Protein AF-A0A918JRG0-F1 (afdb_monomer)

pLDDT: mean 85.56, std 11.25, range [39.03, 96.62]

Foldse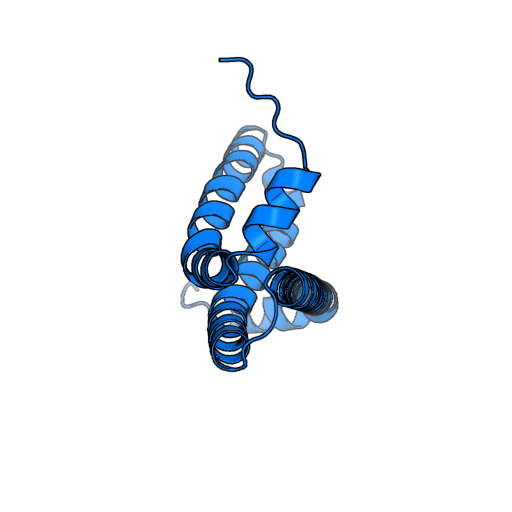ek 3Di:
DPPPDDPVVVLVVLQVDLVVQLVCLACVLVVVVVVVVVVCVVCVVVVNNVVCVLVVVLLNQLSVVLNVVLNVVSVVCVVVVHGRNVNVVVSVVSSVVSSVVCVVCVVVVVVVCVVPPPPD

Sequence (120 aa):
MELNFSFIDLLKIIDEEPVFMVMWAAFGVFFTIFLLMIPMYIFRKLGISTYFKTAFGILVGTILISWITGFISQIILLFSDVSGIRMLLIWIVMFVTYLAFCIFNKKAILKWVNEHSPVK

Solvent-accessible surface area (backbone atoms only — not comparable to full-atom values): 6594 Å² total; per-residue (Å²): 133,84,83,78,78,51,72,66,57,55,51,48,53,37,35,77,37,38,63,56,55,34,50,39,30,66,48,41,50,60,53,50,54,56,58,52,46,54,61,52,50,52,32,50,76,68,71,54,34,78,79,43,48,64,58,51,51,40,51,54,51,28,50,58,58,42,29,61,56,38,27,55,51,36,49,54,38,53,78,65,73,47,52,15,54,59,52,50,52,52,51,53,54,50,47,52,50,41,42,50,51,40,64,78,42,40,67,61,54,52,49,52,49,66,75,70,47,92,81,125

Organism: NCBI:txid279356

Radius of gyration: 17.41 Å; Cα contacts (8 Å, |Δi|>4): 71; chains: 1; bounding box: 37×31×55 Å

Secondary structure (DSSP, 8-state):
------HHHHHHHHHH-THHHHHIIIIIHHHHHHHHHHHHHHHHHTT-HHHHHHHHHHHHHHHHHHHHHHHHHHHHHHHTT--HHHHHHHHHHHHHHHHHHHHHTHHHHHHHHHHH-S--

Mean predicted aligned error: 6.76 Å

Structure (mmCIF, N/CA/C/O backbone):
data_AF-A0A918JRG0-F1
#
_entry.id   AF-A0A918JRG0-F1
#
loop_
_atom_site.group_PDB
_atom_site.id
_atom_site.type_symbol
_atom_site.label_atom_id
_atom_site.label_alt_id
_atom_site.label_comp_id
_atom_site.label_asym_id
_atom_site.label_entity_id
_atom_site.label_seq_id
_atom_site.pdbx_PDB_ins_code
_atom_site.Cartn_x
_atom_site.Cartn_y
_atom_site.Cartn_z
_atom_site.occupancy
_atom_site.B_iso_or_equiv
_atom_site.auth_seq_id
_atom_site.auth_comp_id
_atom_site.auth_asym_id
_atom_site.auth_atom_id
_atom_site.pdbx_PDB_model_num
ATOM 1 N N . MET A 1 1 ? -5.139 19.988 -24.384 1.00 39.03 1 MET A N 1
ATOM 2 C CA . MET A 1 1 ? -4.638 18.603 -24.280 1.00 39.03 1 MET A CA 1
ATOM 3 C C . MET A 1 1 ? -5.766 17.769 -23.714 1.00 39.03 1 MET A C 1
ATOM 5 O O . MET A 1 1 ? -6.116 17.959 -22.557 1.00 39.03 1 MET A O 1
ATOM 9 N N . GLU A 1 2 ? -6.392 16.940 -24.543 1.00 45.84 2 GLU A N 1
ATOM 10 C CA . GLU A 1 2 ? -7.363 15.955 -24.069 1.00 45.84 2 GLU A CA 1
ATOM 11 C C . GLU A 1 2 ? -6.575 14.825 -23.412 1.00 45.84 2 GLU A C 1
ATOM 13 O O . GLU A 1 2 ? -5.802 14.128 -24.066 1.00 45.84 2 GLU A O 1
ATOM 18 N N . LEU A 1 3 ? -6.693 14.705 -22.094 1.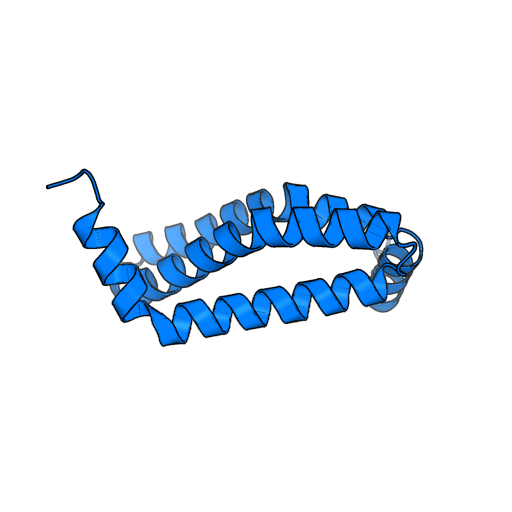00 49.91 3 LEU A N 1
ATOM 19 C CA . LEU A 1 3 ? -6.070 13.630 -21.335 1.00 49.91 3 LEU A CA 1
ATOM 20 C C . LEU A 1 3 ? -6.850 12.336 -21.601 1.00 49.91 3 LEU A C 1
ATOM 22 O O . LEU A 1 3 ? -7.722 11.955 -20.823 1.00 49.91 3 LEU A O 1
ATOM 26 N N . ASN A 1 4 ? -6.560 11.677 -22.724 1.00 63.34 4 ASN A N 1
ATOM 27 C CA . ASN A 1 4 ? -7.053 10.334 -23.015 1.00 63.34 4 ASN A CA 1
ATOM 28 C C . ASN A 1 4 ? -6.213 9.317 -22.221 1.00 63.34 4 ASN A C 1
ATOM 30 O O . ASN A 1 4 ? -5.323 8.663 -22.755 1.00 63.34 4 ASN A O 1
ATOM 34 N N . PHE A 1 5 ? -6.433 9.257 -20.905 1.00 62.97 5 PHE A N 1
ATOM 35 C CA . PHE A 1 5 ? -5.824 8.244 -20.046 1.00 62.97 5 PHE A CA 1
ATOM 36 C C . PHE A 1 5 ? -6.552 6.913 -20.238 1.00 62.97 5 PHE A C 1
ATOM 38 O O . PHE A 1 5 ? -7.547 6.633 -19.567 1.00 62.97 5 PHE A O 1
ATOM 45 N N . SER A 1 6 ? -6.045 6.071 -21.136 1.00 83.00 6 SER A N 1
ATOM 46 C CA . SER A 1 6 ? -6.459 4.673 -21.173 1.00 83.00 6 SER A CA 1
ATOM 47 C C . SER A 1 6 ? -5.791 3.921 -20.025 1.00 83.00 6 SER A C 1
ATOM 49 O O . SER A 1 6 ? -4.570 3.943 -19.875 1.00 83.00 6 SER A O 1
ATOM 51 N N . PHE A 1 7 ? -6.580 3.205 -19.221 1.00 80.12 7 PHE A N 1
ATOM 52 C CA . PHE A 1 7 ? -6.067 2.320 -18.166 1.00 80.12 7 PHE A CA 1
ATOM 53 C C . PHE A 1 7 ? -5.039 1.312 -18.709 1.00 80.12 7 PHE A C 1
ATOM 55 O O . PHE A 1 7 ? -4.086 0.952 -18.024 1.00 80.12 7 PHE A O 1
ATOM 62 N N . ILE A 1 8 ? -5.200 0.906 -19.970 1.00 85.06 8 ILE A N 1
ATOM 63 C CA . ILE A 1 8 ? -4.287 -0.002 -20.669 1.00 85.06 8 ILE A CA 1
ATOM 64 C C . ILE A 1 8 ? -2.907 0.636 -20.860 1.00 85.06 8 ILE A C 1
ATOM 66 O O . ILE A 1 8 ? -1.902 -0.053 -20.716 1.00 85.06 8 ILE A O 1
ATOM 70 N N . ASP A 1 9 ? -2.841 1.934 -21.148 1.00 87.62 9 ASP A N 1
ATOM 71 C CA . ASP A 1 9 ? -1.563 2.619 -21.355 1.00 87.62 9 ASP A CA 1
ATOM 72 C C . ASP A 1 9 ? -0.813 2.791 -20.031 1.00 87.62 9 ASP A C 1
ATOM 74 O O . ASP A 1 9 ? 0.401 2.618 -19.985 1.00 87.62 9 ASP A O 1
ATOM 78 N N . LEU A 1 10 ? -1.533 3.002 -18.924 1.00 85.12 10 LEU A N 1
ATOM 79 C CA . LEU A 1 10 ? -0.940 2.988 -17.585 1.00 85.12 10 LEU A CA 1
ATOM 80 C C . LEU A 1 10 ? -0.357 1.612 -17.232 1.00 85.12 10 LEU A C 1
ATOM 82 O O . LEU A 1 10 ? 0.741 1.531 -16.688 1.00 85.12 10 LEU A O 1
ATOM 86 N N . LEU A 1 11 ? -1.067 0.529 -17.560 1.00 86.56 11 LEU A N 1
ATOM 87 C CA . LEU A 1 11 ? -0.560 -0.826 -17.337 1.00 86.56 11 LEU A CA 1
ATOM 88 C C . LEU A 1 11 ? 0.690 -1.127 -18.173 1.00 86.56 11 LEU A C 1
ATOM 90 O O . LEU A 1 11 ? 1.599 -1.774 -17.663 1.00 86.56 11 LEU A O 1
ATOM 94 N N . LYS A 1 12 ? 0.755 -0.640 -19.418 1.00 88.69 12 LYS A N 1
ATOM 95 C CA . LYS A 1 12 ? 1.952 -0.775 -20.262 1.00 88.69 12 LYS A CA 1
ATOM 96 C C . LYS A 1 12 ? 3.151 -0.047 -19.668 1.00 88.69 12 LYS A C 1
ATOM 98 O O . LYS A 1 12 ? 4.206 -0.651 -19.561 1.00 88.69 12 LYS A O 1
ATOM 103 N N . ILE A 1 13 ? 2.967 1.192 -19.207 1.00 88.75 13 ILE A N 1
ATOM 104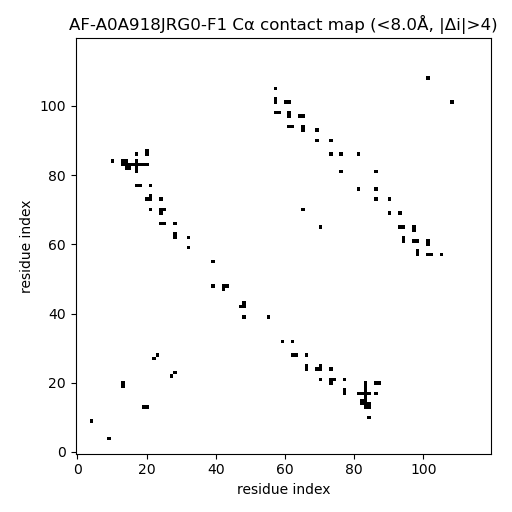 C CA . ILE A 1 13 ? 4.037 1.968 -18.558 1.00 88.75 13 ILE A CA 1
ATOM 105 C C . ILE A 1 13 ? 4.588 1.220 -17.338 1.00 88.75 13 ILE A C 1
ATOM 107 O O . ILE A 1 13 ? 5.798 1.149 -17.146 1.00 88.75 13 ILE A O 1
ATOM 111 N N . ILE A 1 14 ? 3.708 0.634 -16.520 1.00 88.50 14 ILE A N 1
ATOM 112 C CA . ILE A 1 14 ? 4.132 -0.152 -15.355 1.00 88.50 14 ILE A CA 1
ATOM 113 C C . ILE A 1 14 ? 4.917 -1.395 -15.780 1.00 88.50 14 ILE A C 1
ATOM 115 O O . ILE A 1 14 ? 5.872 -1.760 -15.101 1.00 88.50 14 ILE A O 1
ATOM 119 N N . ASP A 1 15 ? 4.515 -2.059 -16.863 1.00 91.88 15 ASP A N 1
ATOM 120 C CA . ASP A 1 15 ? 5.198 -3.260 -17.343 1.00 91.88 15 ASP A CA 1
ATOM 121 C C . ASP A 1 15 ? 6.572 -2.953 -17.956 1.00 91.88 15 ASP A C 1
ATOM 123 O O . ASP A 1 15 ? 7.533 -3.678 -17.695 1.00 91.88 15 ASP A O 1
ATOM 127 N N . GLU A 1 16 ? 6.663 -1.853 -18.707 1.00 91.94 16 GLU A N 1
ATOM 128 C CA . GLU A 1 16 ? 7.889 -1.357 -19.342 1.00 91.94 16 GLU A CA 1
ATOM 129 C C . GLU A 1 16 ? 8.911 -0.846 -18.318 1.00 91.94 16 GLU A C 1
ATOM 131 O O . GLU A 1 16 ? 10.114 -1.031 -18.505 1.00 91.94 16 GLU A O 1
ATOM 136 N N . GLU A 1 17 ? 8.452 -0.257 -17.210 1.00 93.31 17 GLU A N 1
ATOM 137 C CA . GLU A 1 17 ? 9.317 0.286 -16.162 1.00 93.31 17 GLU A CA 1
ATOM 138 C C . GLU A 1 17 ? 8.986 -0.301 -14.772 1.00 93.31 17 GLU A C 1
ATOM 140 O O . GLU A 1 17 ? 8.301 0.325 -13.952 1.00 93.31 17 GLU A O 1
ATOM 145 N N . PRO A 1 18 ? 9.556 -1.476 -14.424 1.00 92.75 18 PRO A N 1
ATOM 146 C CA . PRO A 1 18 ? 9.344 -2.124 -13.124 1.00 92.75 18 PRO A CA 1
ATOM 147 C C . PRO A 1 18 ? 9.786 -1.268 -11.923 1.00 92.75 18 PRO A C 1
ATOM 149 O O . PRO A 1 18 ? 9.331 -1.465 -10.793 1.00 92.75 18 PRO A O 1
ATOM 152 N N . VAL A 1 19 ? 10.648 -0.273 -12.154 1.00 93.75 19 VAL A N 1
ATOM 153 C CA . VAL A 1 19 ? 11.096 0.697 -11.144 1.00 93.75 19 VAL A CA 1
ATOM 154 C C . VAL A 1 19 ? 9.919 1.463 -10.531 1.00 93.75 19 VAL A C 1
ATOM 156 O O . VAL A 1 19 ? 9.941 1.738 -9.325 1.00 93.75 19 VAL A O 1
ATOM 159 N N . PHE A 1 20 ? 8.851 1.732 -11.292 1.00 92.81 20 PHE A N 1
ATOM 160 C CA . PHE A 1 20 ? 7.651 2.377 -10.751 1.00 92.81 20 PHE A CA 1
ATOM 161 C C . PHE A 1 20 ? 7.020 1.576 -9.610 1.00 92.81 20 PHE A C 1
ATOM 163 O O . PHE A 1 20 ? 6.523 2.170 -8.652 1.00 92.81 20 PHE A O 1
ATOM 170 N N . MET A 1 21 ? 7.094 0.243 -9.650 1.00 94.38 21 MET A N 1
ATOM 171 C CA . MET A 1 21 ? 6.573 -0.604 -8.576 1.00 94.38 21 MET A CA 1
ATOM 172 C C . MET A 1 21 ? 7.397 -0.493 -7.294 1.00 94.38 21 MET A C 1
ATOM 174 O O . MET A 1 21 ? 6.833 -0.461 -6.198 1.00 94.38 21 MET A O 1
ATOM 178 N N . VAL A 1 22 ? 8.721 -0.369 -7.410 1.00 94.00 22 VAL A N 1
ATOM 179 C CA . VAL A 1 22 ? 9.594 -0.128 -6.252 1.00 94.00 22 VAL A CA 1
ATOM 180 C C . VAL A 1 22 ? 9.331 1.255 -5.662 1.00 94.00 22 VAL A C 1
ATOM 182 O O . VAL A 1 22 ? 9.192 1.384 -4.445 1.00 94.00 22 VAL A O 1
ATOM 185 N N . MET A 1 23 ? 9.186 2.280 -6.508 1.00 93.62 23 MET A N 1
ATOM 186 C CA . MET A 1 23 ? 8.824 3.629 -6.063 1.00 93.62 23 MET A CA 1
ATOM 187 C C . MET A 1 23 ? 7.460 3.652 -5.366 1.00 93.62 23 MET A C 1
ATOM 189 O O . MET A 1 23 ? 7.319 4.266 -4.306 1.00 93.62 23 MET A O 1
ATOM 193 N N . TRP A 1 24 ? 6.471 2.946 -5.918 1.00 92.12 24 TRP A N 1
ATOM 194 C CA . TRP A 1 24 ? 5.157 2.789 -5.304 1.00 92.12 24 TRP A CA 1
ATOM 195 C C . TRP A 1 24 ? 5.249 2.101 -3.939 1.00 92.12 24 TRP A C 1
ATOM 197 O O . TRP A 1 24 ? 4.684 2.591 -2.963 1.00 92.12 24 TRP A O 1
ATOM 207 N N . ALA A 1 25 ? 6.010 1.013 -3.830 1.00 91.94 25 ALA A N 1
ATOM 208 C CA . ALA A 1 25 ? 6.187 0.318 -2.562 1.00 91.94 25 ALA A CA 1
ATOM 209 C C . ALA A 1 25 ? 6.958 1.154 -1.523 1.00 91.94 25 ALA A C 1
ATOM 211 O O . ALA A 1 25 ? 6.665 1.052 -0.335 1.00 91.94 25 ALA A O 1
ATOM 212 N N . ALA A 1 26 ? 7.894 2.006 -1.951 1.00 91.50 26 ALA A N 1
ATOM 213 C CA . ALA A 1 26 ? 8.666 2.880 -1.068 1.00 91.50 26 ALA A CA 1
ATOM 214 C C . ALA A 1 26 ? 7.859 4.089 -0.568 1.00 91.50 26 ALA A C 1
ATOM 216 O O . ALA A 1 26 ? 7.857 4.380 0.630 1.00 91.50 26 ALA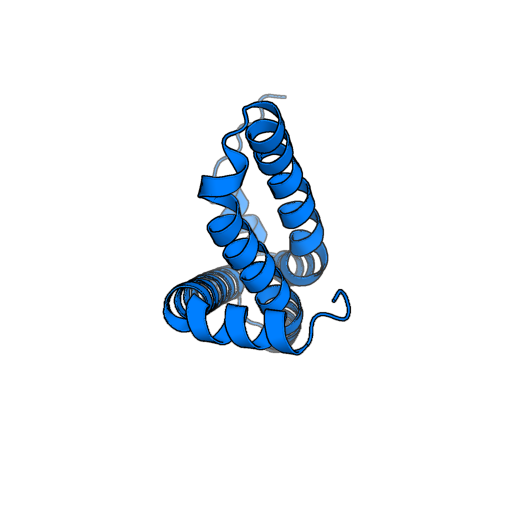 A O 1
ATOM 217 N N . PHE A 1 27 ? 7.182 4.792 -1.485 1.00 90.25 27 PHE A N 1
ATOM 218 C CA . PHE A 1 27 ? 6.587 6.109 -1.231 1.00 90.25 27 PHE A CA 1
ATOM 219 C C . PHE A 1 27 ? 5.058 6.138 -1.313 1.00 90.25 27 PHE A C 1
ATOM 221 O O . PHE A 1 27 ? 4.426 6.980 -0.670 1.00 90.25 27 PHE A O 1
ATOM 228 N N . GLY A 1 28 ? 4.443 5.211 -2.050 1.00 87.38 28 GLY A N 1
ATOM 229 C CA . GLY A 1 28 ? 2.986 5.116 -2.192 1.00 87.38 28 GLY A CA 1
ATOM 230 C C . GLY A 1 28 ? 2.278 4.914 -0.851 1.00 87.38 28 GLY A C 1
ATOM 231 O O . GLY A 1 28 ? 1.162 5.386 -0.651 1.00 87.38 28 GLY A O 1
ATOM 232 N N . VAL A 1 29 ? 2.959 4.325 0.132 1.00 84.94 29 VAL A N 1
ATOM 233 C CA . VAL A 1 29 ? 2.468 4.201 1.511 1.00 84.94 29 VAL A CA 1
ATOM 234 C C . VAL A 1 29 ? 2.191 5.563 2.155 1.00 84.94 29 VAL A C 1
ATOM 236 O O . VAL A 1 29 ? 1.117 5.764 2.719 1.00 84.94 29 VAL A O 1
ATOM 239 N N . PHE A 1 30 ? 3.089 6.539 2.023 1.00 87.75 30 PHE A N 1
ATOM 240 C CA . PHE A 1 30 ? 2.849 7.880 2.571 1.00 87.75 30 PHE A CA 1
ATOM 241 C C . PHE A 1 30 ? 1.680 8.570 1.870 1.00 87.75 30 PHE A C 1
ATOM 243 O O . PHE A 1 30 ? 0.848 9.201 2.524 1.00 87.75 30 PHE A O 1
ATOM 250 N N . PHE A 1 31 ? 1.577 8.388 0.551 1.00 88.56 31 PHE A N 1
ATOM 251 C CA . PHE A 1 31 ? 0.465 8.912 -0.232 1.00 88.56 31 PHE A CA 1
ATOM 252 C C . PHE A 1 31 ? -0.876 8.289 0.186 1.00 88.56 31 PHE A C 1
ATOM 254 O O . PHE A 1 31 ? -1.851 9.006 0.395 1.00 88.56 31 PHE A O 1
ATOM 261 N N . THR A 1 32 ? -0.929 6.970 0.382 1.00 87.56 32 THR A N 1
ATOM 262 C CA . THR A 1 32 ? -2.152 6.272 0.813 1.00 87.56 32 THR A CA 1
ATOM 263 C C . THR A 1 32 ? -2.572 6.651 2.232 1.00 87.56 32 THR A C 1
ATOM 265 O O . THR A 1 32 ? -3.760 6.870 2.466 1.00 87.56 32 THR A O 1
ATOM 268 N N . ILE A 1 33 ? -1.630 6.811 3.168 1.00 87.31 33 ILE A N 1
ATOM 269 C CA . ILE A 1 33 ? -1.932 7.311 4.519 1.00 87.31 33 ILE A CA 1
ATOM 270 C C . ILE A 1 33 ? -2.490 8.735 4.434 1.00 87.31 33 ILE A C 1
ATOM 272 O O . ILE A 1 33 ? -3.528 9.015 5.038 1.00 87.31 33 ILE A O 1
ATOM 276 N N . PHE A 1 34 ? -1.861 9.612 3.648 1.00 88.44 34 PHE A N 1
ATOM 277 C CA . PHE A 1 34 ? -2.355 10.970 3.430 1.00 88.44 34 PHE A CA 1
ATOM 278 C C . PHE A 1 34 ? -3.778 10.977 2.857 1.00 88.44 34 PHE A C 1
ATOM 280 O O . PHE A 1 34 ? -4.653 11.665 3.386 1.00 88.44 34 PHE A O 1
ATOM 287 N N . LEU A 1 35 ? -4.040 10.147 1.846 1.00 89.75 35 LEU A N 1
ATOM 288 C CA . LEU A 1 35 ? -5.364 10.000 1.248 1.00 89.75 35 LEU A CA 1
ATOM 289 C C . LEU A 1 35 ? -6.399 9.502 2.270 1.00 89.75 35 LEU A C 1
ATOM 291 O O . LEU A 1 35 ? -7.515 10.014 2.302 1.00 89.75 35 LEU A O 1
ATOM 295 N N . LEU A 1 36 ? -6.030 8.553 3.139 1.00 88.12 36 LEU A N 1
ATOM 296 C CA . LEU A 1 36 ? -6.899 8.024 4.197 1.00 88.12 36 LEU A CA 1
ATOM 297 C C . LEU A 1 36 ? -7.207 9.045 5.301 1.00 88.12 36 LEU A C 1
ATOM 299 O O . LEU A 1 36 ? -8.244 8.925 5.960 1.00 88.12 36 LEU A O 1
ATOM 303 N N . MET A 1 37 ? -6.372 10.070 5.498 1.00 86.31 37 MET A N 1
ATOM 304 C CA . MET A 1 37 ? -6.670 11.135 6.463 1.00 86.31 37 MET A CA 1
ATOM 305 C C . MET A 1 37 ? -7.913 11.944 6.081 1.00 86.31 37 MET A C 1
ATOM 307 O O . MET A 1 37 ? -8.651 12.368 6.971 1.00 86.31 37 MET A O 1
ATOM 311 N N . ILE A 1 38 ? -8.188 12.113 4.785 1.00 89.88 38 ILE A N 1
ATOM 312 C CA . ILE A 1 38 ? -9.339 12.876 4.286 1.00 89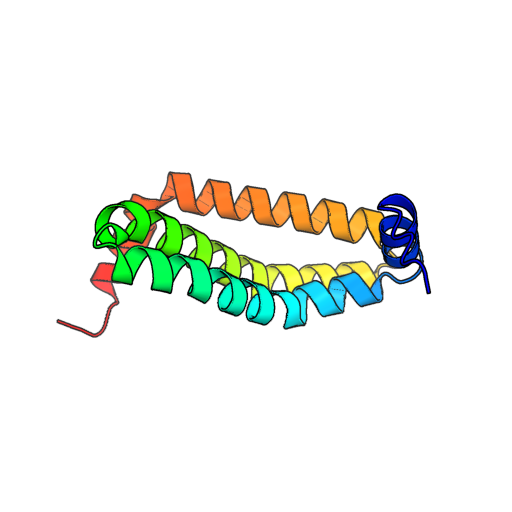.88 38 ILE A CA 1
ATOM 313 C C . ILE A 1 38 ? -10.676 12.258 4.749 1.00 89.88 38 ILE A C 1
ATOM 315 O O . ILE A 1 38 ? -11.425 12.941 5.456 1.00 89.88 38 ILE A O 1
ATOM 319 N N . PRO A 1 39 ? -11.002 10.983 4.443 1.00 87.81 39 PRO A N 1
ATOM 320 C CA . PRO A 1 39 ? -12.239 10.368 4.914 1.00 87.81 39 PRO A CA 1
ATOM 321 C C . PRO A 1 39 ? -12.269 10.230 6.440 1.00 87.81 39 PRO A C 1
ATOM 323 O O . PRO A 1 39 ? -13.328 10.417 7.036 1.00 87.81 39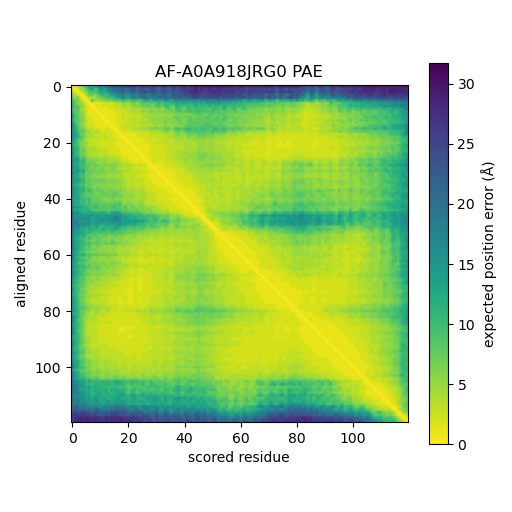 PRO A O 1
ATOM 326 N N . MET A 1 40 ? -11.127 9.990 7.102 1.00 85.75 40 MET A N 1
ATOM 327 C CA . MET A 1 40 ? -11.071 9.986 8.570 1.00 85.75 40 MET A CA 1
ATOM 328 C C . MET A 1 40 ? -11.489 11.336 9.166 1.00 85.75 40 MET A C 1
ATOM 330 O O . MET A 1 40 ? -12.264 11.374 10.126 1.00 85.75 40 MET A O 1
ATOM 334 N N . TYR A 1 41 ? -11.016 12.444 8.592 1.00 87.31 41 TYR A N 1
ATOM 335 C CA . TYR A 1 41 ? -11.389 13.790 9.020 1.00 87.31 41 TYR A CA 1
ATOM 336 C C . TYR A 1 41 ? -12.883 14.060 8.802 1.00 87.31 41 TYR A C 1
ATOM 338 O O . TYR A 1 41 ? -13.563 14.539 9.714 1.00 87.31 41 TYR A O 1
ATOM 346 N N . ILE A 1 42 ? -13.418 13.680 7.637 1.00 89.19 42 ILE A N 1
ATOM 347 C CA . ILE A 1 42 ? -14.846 13.816 7.317 1.00 89.19 42 ILE A CA 1
ATOM 348 C C . ILE A 1 42 ? -15.700 13.026 8.319 1.00 89.19 42 ILE A C 1
ATOM 350 O O . ILE A 1 42 ? -16.617 13.583 8.924 1.00 89.19 42 ILE A O 1
ATOM 354 N N . PHE A 1 43 ? -15.373 11.759 8.576 1.00 88.50 43 PHE A N 1
ATOM 355 C CA . PHE A 1 43 ? -16.126 10.922 9.515 1.00 88.50 43 PHE A CA 1
ATOM 356 C C . PHE A 1 43 ? -16.018 11.391 10.965 1.00 88.50 43 PHE A C 1
ATOM 358 O O . PHE A 1 43 ? -16.973 11.244 11.730 1.00 88.50 43 PHE A O 1
ATOM 365 N N . ARG A 1 44 ? -14.889 12.001 11.347 1.00 85.00 44 ARG A N 1
ATOM 366 C CA . ARG A 1 44 ? -14.747 12.661 12.648 1.00 85.00 44 ARG A CA 1
ATOM 367 C C . ARG A 1 44 ? -15.669 13.872 12.763 1.00 85.00 44 ARG A C 1
ATOM 369 O O . ARG A 1 44 ? -16.308 14.024 13.800 1.00 85.00 44 ARG A O 1
ATOM 376 N N . LYS A 1 45 ? -15.781 14.690 11.712 1.00 88.31 45 LYS A N 1
ATOM 377 C CA . LYS A 1 45 ? -16.680 15.856 11.686 1.00 88.31 45 LYS A CA 1
ATOM 378 C C . LYS A 1 45 ? -18.160 15.456 11.736 1.00 88.31 45 LYS A C 1
ATOM 380 O O . LYS A 1 45 ? -18.957 16.164 12.336 1.00 88.31 45 LYS A O 1
ATOM 385 N N . LEU A 1 46 ? -18.508 14.311 11.149 1.00 88.50 46 LEU A N 1
ATOM 386 C CA . LEU A 1 46 ? -19.867 13.758 11.135 1.00 88.50 46 LEU A CA 1
ATOM 387 C C . LEU A 1 46 ? -20.249 12.982 12.412 1.00 88.50 46 LEU A C 1
ATOM 389 O O . LEU A 1 46 ? -21.369 12.494 12.508 1.00 88.50 46 LEU A O 1
ATOM 393 N N . GLY A 1 47 ? -19.338 12.815 13.379 1.00 85.56 47 GLY A N 1
ATOM 394 C CA . GLY A 1 47 ? -19.615 12.095 14.633 1.00 85.56 47 GLY A CA 1
ATOM 395 C C . GLY A 1 47 ? -19.741 10.568 14.505 1.00 85.56 47 GLY A C 1
ATOM 396 O O . GLY A 1 47 ? -20.017 9.892 15.491 1.00 85.56 47 GLY A O 1
ATOM 397 N N . ILE A 1 48 ? -19.497 10.000 13.320 1.00 88.19 48 ILE A N 1
ATOM 398 C CA . ILE A 1 48 ? -19.591 8.552 13.038 1.00 88.19 48 ILE A CA 1
ATOM 399 C C . ILE A 1 48 ? -18.239 7.826 13.110 1.00 88.19 48 ILE A C 1
ATOM 401 O O . ILE A 1 48 ? -18.148 6.633 12.821 1.00 88.19 48 ILE A O 1
ATOM 405 N N . SER A 1 49 ? -17.173 8.524 13.507 1.00 75.69 49 S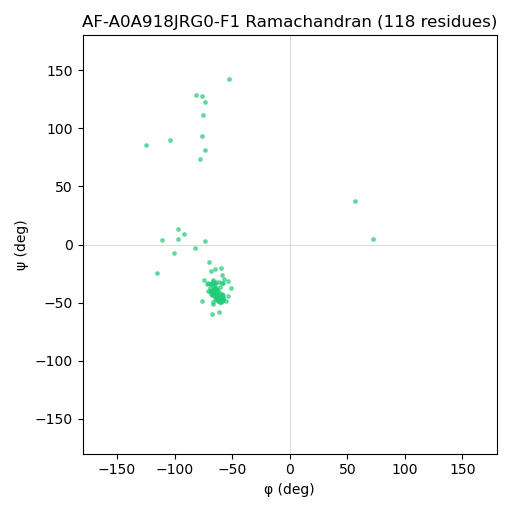ER A N 1
ATOM 406 C CA . SER A 1 49 ? -15.809 7.979 13.557 1.00 75.69 49 SER A CA 1
ATOM 407 C C . SER A 1 49 ? -15.679 6.724 14.424 1.00 75.69 49 SER A C 1
ATOM 409 O O . SER A 1 49 ? -14.862 5.857 14.115 1.00 75.69 49 SER A O 1
ATOM 411 N N . THR A 1 50 ? -16.504 6.577 15.463 1.00 74.88 50 THR A N 1
ATOM 412 C CA . THR A 1 50 ? -16.500 5.414 16.363 1.00 74.88 50 THR A CA 1
ATOM 413 C C . THR A 1 50 ? -16.794 4.104 15.629 1.00 74.88 50 THR A C 1
ATOM 415 O O . THR A 1 50 ? -16.159 3.095 15.927 1.00 74.88 50 THR A O 1
ATOM 418 N N . TYR A 1 51 ? -17.678 4.121 14.624 1.00 79.00 51 TYR A N 1
ATOM 419 C CA . TYR A 1 51 ? -18.030 2.930 13.838 1.00 79.00 51 TYR A CA 1
ATOM 420 C C . TYR A 1 51 ? -16.879 2.457 12.945 1.00 79.00 51 TYR A C 1
ATOM 422 O O . TYR A 1 51 ? -16.687 1.259 12.748 1.00 79.00 51 TYR A O 1
ATOM 430 N N . PHE A 1 52 ? -16.078 3.396 12.439 1.00 80.94 52 PHE A N 1
ATOM 431 C CA . PHE A 1 52 ? -15.001 3.102 11.495 1.00 80.94 52 PHE A CA 1
ATOM 432 C C . PHE A 1 52 ? -13.615 3.046 12.141 1.00 80.94 52 PHE A C 1
ATOM 434 O O . PHE A 1 52 ? -12.662 2.636 11.483 1.00 80.94 52 PHE A O 1
ATOM 441 N N . LYS A 1 53 ? -13.477 3.396 13.426 1.00 79.25 53 LYS A N 1
ATOM 442 C CA . LYS A 1 53 ? -12.185 3.440 14.131 1.00 79.25 53 LYS A CA 1
ATOM 443 C C . LYS A 1 53 ? -11.414 2.123 14.014 1.00 79.25 53 LYS A C 1
ATOM 445 O O . LYS A 1 53 ? -10.220 2.131 13.727 1.00 79.25 53 LYS A O 1
ATOM 450 N N . THR A 1 54 ? -12.098 0.991 14.181 1.00 79.44 54 THR A N 1
ATOM 451 C CA . THR A 1 54 ? -11.486 -0.338 14.036 1.00 79.44 54 THR A CA 1
ATOM 452 C C . THR A 1 54 ? -11.094 -0.634 12.589 1.00 79.44 54 THR A C 1
ATOM 454 O O . THR A 1 54 ? -10.011 -1.163 12.361 1.00 79.44 54 THR A O 1
ATOM 457 N N . ALA A 1 55 ? -11.932 -0.273 11.613 1.00 82.44 55 ALA A N 1
ATOM 458 C CA . ALA A 1 55 ? -11.642 -0.486 10.195 1.00 82.44 55 ALA A CA 1
ATOM 459 C C . ALA A 1 55 ? -10.427 0.336 9.735 1.00 82.44 55 ALA A C 1
ATOM 461 O O . ALA A 1 55 ? -9.528 -0.208 9.099 1.00 82.44 55 ALA A O 1
ATOM 462 N N . PHE A 1 56 ? -10.341 1.610 10.132 1.00 83.88 56 PHE A N 1
ATOM 463 C CA . PHE A 1 56 ? -9.164 2.438 9.865 1.00 83.88 56 PHE A CA 1
ATOM 464 C C . PHE A 1 56 ? -7.918 1.922 10.568 1.00 83.88 56 PHE A C 1
ATOM 466 O O . PHE A 1 56 ? -6.860 1.892 9.952 1.00 83.88 56 PHE A O 1
ATOM 473 N N . GLY A 1 57 ? -8.031 1.471 11.821 1.00 81.94 57 GLY A N 1
ATOM 474 C CA . GLY A 1 57 ? -6.903 0.864 12.528 1.00 81.94 57 GLY A CA 1
ATOM 475 C C . GLY A 1 57 ? -6.357 -0.367 11.798 1.00 81.94 57 GLY A C 1
ATOM 476 O O . GLY A 1 57 ? -5.146 -0.495 11.634 1.00 81.94 57 GLY A O 1
ATOM 477 N N . ILE A 1 58 ? -7.245 -1.230 11.293 1.00 84.44 58 ILE A N 1
ATOM 478 C CA . ILE A 1 58 ? -6.875 -2.395 10.477 1.00 84.44 58 ILE A CA 1
ATOM 479 C C . ILE A 1 58 ? -6.211 -1.959 9.166 1.00 84.44 58 ILE A C 1
ATOM 481 O O . ILE A 1 58 ? -5.168 -2.506 8.815 1.00 84.44 58 ILE A O 1
ATOM 485 N N . LEU A 1 59 ? -6.774 -0.975 8.458 1.00 86.62 59 LEU A N 1
ATOM 486 C CA . LEU A 1 59 ? -6.215 -0.475 7.197 1.00 86.62 59 LEU A CA 1
ATOM 487 C C . LEU A 1 59 ? -4.829 0.143 7.391 1.00 86.62 59 LEU A C 1
ATOM 489 O O . LEU A 1 59 ? -3.902 -0.213 6.673 1.00 86.62 59 LEU A O 1
ATOM 493 N N . VAL A 1 60 ? -4.668 1.013 8.388 1.00 85.44 60 VAL A N 1
ATOM 494 C CA . VAL A 1 60 ? -3.376 1.629 8.718 1.00 85.44 60 VAL A CA 1
ATOM 495 C C . VAL A 1 60 ? -2.361 0.558 9.112 1.00 85.44 60 VAL A C 1
ATOM 497 O O . VAL A 1 60 ? -1.247 0.563 8.597 1.00 85.44 60 VAL A O 1
ATOM 500 N N . GLY A 1 61 ? -2.746 -0.404 9.958 1.00 82.88 61 GLY A N 1
ATOM 501 C CA . GLY A 1 61 ? -1.873 -1.519 10.332 1.00 82.88 61 GLY A CA 1
ATOM 502 C C . GLY A 1 61 ? -1.448 -2.365 9.128 1.00 82.88 61 GLY A C 1
ATOM 503 O O . GLY A 1 61 ? -0.268 -2.671 8.979 1.00 82.88 61 GLY A O 1
ATOM 504 N N . THR A 1 62 ? -2.388 -2.671 8.231 1.00 87.19 62 THR A N 1
ATOM 505 C CA . THR A 1 62 ? -2.120 -3.406 6.984 1.00 87.19 62 THR A CA 1
ATOM 506 C C . THR A 1 62 ? -1.133 -2.642 6.108 1.00 87.19 62 THR A C 1
ATOM 508 O O . THR A 1 62 ? -0.155 -3.219 5.641 1.00 87.19 62 THR A O 1
ATOM 511 N N . ILE A 1 63 ? -1.351 -1.336 5.930 1.00 89.12 63 ILE A N 1
ATOM 512 C CA . ILE A 1 63 ? -0.489 -0.464 5.129 1.00 89.12 63 ILE A CA 1
ATOM 513 C C . ILE A 1 63 ? 0.933 -0.435 5.699 1.00 89.12 63 ILE A C 1
ATOM 515 O O . ILE A 1 63 ? 1.886 -0.630 4.949 1.00 89.12 63 ILE A O 1
ATOM 519 N N . LEU A 1 64 ? 1.087 -0.281 7.016 1.00 86.88 64 LEU A N 1
ATOM 520 C CA . LEU A 1 64 ? 2.401 -0.256 7.666 1.00 86.88 64 LEU A CA 1
ATOM 521 C C . LEU A 1 64 ? 3.154 -1.586 7.529 1.00 86.88 64 LEU A C 1
ATOM 523 O O . LEU A 1 64 ? 4.343 -1.581 7.216 1.00 86.88 64 LEU A O 1
ATOM 527 N N . ILE A 1 65 ? 2.473 -2.722 7.711 1.00 86.88 65 ILE A N 1
ATOM 528 C CA . ILE A 1 65 ? 3.082 -4.047 7.507 1.00 86.88 65 ILE A CA 1
ATOM 529 C C . ILE A 1 65 ? 3.478 -4.220 6.038 1.00 86.88 65 ILE A C 1
ATOM 531 O O . ILE A 1 65 ? 4.599 -4.644 5.741 1.00 86.88 65 ILE A O 1
ATOM 535 N N . SER A 1 66 ? 2.578 -3.848 5.122 1.00 88.00 66 SER A N 1
ATOM 536 C CA . SER A 1 66 ? 2.804 -3.929 3.679 1.00 88.00 66 SER A CA 1
ATOM 537 C C . SER A 1 66 ? 3.916 -3.006 3.194 1.00 88.00 66 SER A C 1
ATOM 539 O O . SER A 1 66 ? 4.482 -3.258 2.140 1.00 88.00 66 SER A O 1
ATOM 541 N N . TRP A 1 67 ? 4.258 -1.961 3.950 1.00 90.19 67 TRP A N 1
ATOM 542 C CA . TRP A 1 67 ? 5.286 -1.011 3.554 1.00 90.19 67 TRP A CA 1
ATOM 543 C C . TRP A 1 67 ? 6.667 -1.647 3.544 1.00 90.19 67 TRP A C 1
ATOM 545 O O . TRP A 1 67 ? 7.302 -1.725 2.498 1.00 90.19 67 TRP A O 1
ATOM 555 N N . ILE A 1 68 ? 7.117 -2.147 4.695 1.00 89.19 68 ILE A N 1
ATOM 556 C CA . ILE A 1 68 ? 8.469 -2.700 4.834 1.00 89.19 68 ILE A CA 1
ATOM 557 C C . ILE A 1 68 ? 8.591 -3.974 3.997 1.00 89.19 68 ILE A C 1
ATOM 559 O O . ILE A 1 68 ? 9.512 -4.123 3.198 1.00 89.19 68 ILE A O 1
ATOM 563 N N . THR A 1 69 ? 7.627 -4.883 4.148 1.00 92.25 69 THR A N 1
ATOM 564 C CA . THR A 1 69 ? 7.624 -6.168 3.434 1.00 92.25 69 THR A CA 1
ATOM 565 C C . THR A 1 69 ? 7.414 -5.990 1.930 1.00 92.25 69 THR A C 1
ATOM 567 O O . THR A 1 69 ? 8.081 -6.644 1.126 1.00 92.25 69 THR A O 1
ATOM 570 N N . GLY A 1 70 ? 6.544 -5.060 1.533 1.00 92.44 70 GLY A N 1
ATOM 571 C CA . GLY A 1 70 ? 6.311 -4.695 0.142 1.00 92.44 70 GLY A CA 1
ATOM 572 C C . GLY A 1 70 ? 7.537 -4.063 -0.489 1.00 92.44 70 GLY A C 1
ATOM 573 O O .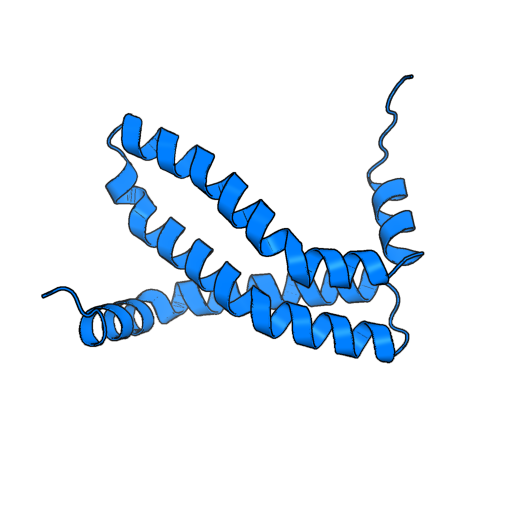 GLY A 1 70 ? 7.955 -4.497 -1.552 1.00 92.44 70 GLY A O 1
ATOM 574 N N . PHE A 1 71 ? 8.177 -3.106 0.174 1.00 94.06 71 PHE A N 1
ATOM 575 C CA . PHE A 1 71 ? 9.382 -2.475 -0.353 1.00 94.06 71 PHE A CA 1
ATOM 576 C C . PHE A 1 71 ? 10.523 -3.480 -0.559 1.00 94.06 71 PHE A C 1
ATOM 578 O O . PHE A 1 71 ? 11.087 -3.548 -1.650 1.00 94.06 71 PHE A O 1
ATOM 585 N N . ILE A 1 72 ? 10.809 -4.313 0.449 1.00 95.44 72 ILE A N 1
ATOM 586 C CA . ILE A 1 72 ? 11.865 -5.333 0.360 1.00 95.44 72 ILE A CA 1
ATOM 587 C C . ILE A 1 72 ? 11.573 -6.319 -0.777 1.00 95.44 72 ILE A C 1
ATOM 589 O O . ILE A 1 72 ? 12.447 -6.587 -1.601 1.00 95.44 72 ILE A O 1
ATOM 593 N N . SER A 1 73 ? 10.346 -6.838 -0.857 1.00 95.06 73 SER A N 1
ATOM 594 C CA . SER A 1 73 ? 9.973 -7.783 -1.916 1.00 95.06 73 SER A CA 1
ATOM 595 C C . SER A 1 73 ? 10.032 -7.155 -3.309 1.00 95.06 73 SER A C 1
ATOM 597 O O . SER A 1 73 ? 10.557 -7.789 -4.220 1.00 95.06 73 SER A O 1
ATOM 599 N N . GLN A 1 74 ? 9.574 -5.910 -3.487 1.00 95.69 74 GLN A N 1
ATOM 600 C CA . GLN A 1 74 ? 9.653 -5.233 -4.785 1.00 95.69 74 GLN A CA 1
ATOM 601 C C . GLN A 1 74 ? 11.104 -4.973 -5.210 1.00 95.69 74 GLN A C 1
ATOM 603 O O . GLN A 1 74 ? 11.420 -5.145 -6.383 1.00 95.69 74 GLN A O 1
ATOM 608 N N . ILE A 1 75 ? 12.006 -4.636 -4.282 1.00 96.19 75 ILE A N 1
ATOM 609 C CA . ILE A 1 75 ? 13.439 -4.524 -4.592 1.00 96.19 75 ILE A CA 1
ATOM 610 C C . ILE A 1 75 ? 14.011 -5.862 -5.070 1.00 96.19 75 ILE A C 1
ATOM 612 O O . ILE A 1 75 ? 14.715 -5.905 -6.076 1.00 96.19 75 ILE A O 1
ATOM 616 N N . ILE A 1 76 ? 13.707 -6.958 -4.370 1.00 96.62 76 ILE A N 1
ATOM 617 C CA . ILE A 1 76 ? 14.206 -8.290 -4.743 1.00 96.62 76 ILE A CA 1
ATOM 618 C C . ILE A 1 76 ? 13.697 -8.685 -6.133 1.00 96.62 76 ILE A C 1
ATOM 620 O O . ILE A 1 76 ? 14.468 -9.191 -6.947 1.00 96.62 76 ILE A O 1
ATOM 624 N N . LEU A 1 77 ? 12.416 -8.437 -6.418 1.00 96.25 77 LEU A N 1
ATOM 625 C CA . LEU A 1 77 ? 11.812 -8.737 -7.717 1.00 96.25 77 LEU A CA 1
ATOM 626 C C . LEU A 1 77 ? 12.411 -7.884 -8.841 1.00 96.25 77 LEU A C 1
ATOM 628 O O . LEU A 1 77 ? 12.672 -8.425 -9.914 1.00 96.25 77 LEU A O 1
ATOM 632 N N . LEU A 1 78 ? 12.699 -6.604 -8.577 1.00 95.94 78 LEU A N 1
ATOM 633 C CA . LEU A 1 78 ? 13.388 -5.729 -9.527 1.00 95.94 78 LEU A CA 1
ATOM 634 C C . LEU A 1 78 ? 14.771 -6.292 -9.885 1.00 95.94 78 LEU A C 1
ATOM 636 O O . LEU A 1 78 ? 15.104 -6.410 -11.058 1.00 95.94 78 LEU A O 1
ATOM 640 N N . PHE A 1 79 ? 15.561 -6.700 -8.886 1.00 95.62 79 PHE A N 1
ATOM 641 C CA . PHE A 1 79 ? 16.876 -7.312 -9.122 1.00 95.62 79 PHE A CA 1
ATOM 642 C C . PHE A 1 79 ? 16.811 -8.717 -9.734 1.00 95.62 79 PHE A C 1
ATOM 644 O O . PHE A 1 79 ? 17.821 -9.213 -10.227 1.00 95.62 79 PHE A O 1
ATOM 651 N N . SER A 1 80 ? 15.640 -9.353 -9.712 1.00 95.75 80 SER A N 1
ATOM 652 C CA . SER A 1 80 ? 15.391 -10.654 -10.342 1.00 95.75 80 SER A CA 1
ATOM 653 C C . SER A 1 80 ? 14.865 -10.528 -11.777 1.00 95.75 80 SER A C 1
ATOM 655 O O . SER A 1 80 ? 14.436 -11.531 -12.344 1.00 95.75 80 SER A O 1
ATOM 657 N N . ASP A 1 81 ? 14.866 -9.314 -12.341 1.00 92.81 81 ASP A N 1
ATOM 658 C CA . ASP A 1 81 ? 14.403 -9.005 -13.701 1.00 92.81 81 ASP A CA 1
ATOM 659 C C . ASP A 1 81 ? 12.946 -9.439 -13.961 1.00 92.81 81 ASP A C 1
ATOM 661 O O . ASP A 1 81 ? 12.566 -9.953 -15.016 1.00 92.81 81 ASP A O 1
ATOM 665 N N . VAL A 1 82 ? 12.097 -9.285 -12.940 1.00 94.50 82 VAL A N 1
ATOM 666 C CA . VAL A 1 82 ? 10.671 -9.596 -13.043 1.00 94.50 82 VAL A CA 1
ATOM 667 C C . VAL A 1 82 ? 9.944 -8.421 -13.695 1.00 94.50 82 VAL A C 1
ATOM 669 O O . VAL A 1 82 ? 10.039 -7.288 -13.235 1.00 94.50 82 VAL A O 1
ATOM 672 N N . SER A 1 83 ? 9.150 -8.708 -14.730 1.00 94.75 83 SER A N 1
ATOM 673 C CA . SER A 1 83 ? 8.306 -7.718 -15.419 1.00 94.75 83 SER A CA 1
ATOM 674 C C . SER A 1 83 ? 7.408 -6.942 -14.446 1.00 94.75 83 SER A C 1
ATOM 676 O O . SER A 1 83 ? 6.821 -7.546 -13.532 1.00 94.75 83 SER A O 1
ATOM 678 N N . GLY A 1 84 ? 7.209 -5.647 -14.687 1.00 93.31 84 GLY A N 1
ATOM 679 C CA . GLY A 1 84 ? 6.489 -4.768 -13.769 1.00 93.31 84 GLY A CA 1
ATOM 680 C C . GLY A 1 84 ? 5.033 -5.180 -13.531 1.00 93.31 84 GLY A C 1
ATOM 681 O O . GLY A 1 84 ? 4.547 -5.088 -12.401 1.00 93.31 84 GLY A O 1
ATOM 682 N N . ILE A 1 85 ? 4.353 -5.769 -14.525 1.00 93.88 85 ILE A N 1
ATOM 683 C CA . ILE A 1 85 ? 2.984 -6.271 -14.327 1.00 93.88 85 ILE A CA 1
ATOM 684 C C . ILE A 1 85 ? 2.925 -7.430 -13.322 1.00 93.88 85 ILE A C 1
ATOM 686 O O . ILE A 1 85 ? 2.012 -7.513 -12.499 1.00 93.88 85 ILE A O 1
ATOM 690 N N . ARG A 1 86 ? 3.924 -8.320 -13.338 1.00 95.12 86 ARG A N 1
ATOM 691 C CA . ARG A 1 86 ? 4.023 -9.429 -12.377 1.00 95.12 86 ARG A CA 1
ATOM 692 C C . ARG A 1 86 ? 4.334 -8.897 -10.985 1.00 95.12 86 ARG A C 1
ATOM 694 O O . ARG A 1 86 ? 3.736 -9.363 -10.018 1.00 95.12 86 ARG A O 1
ATOM 701 N N . MET A 1 87 ? 5.211 -7.899 -10.892 1.00 96.25 87 MET A N 1
ATOM 702 C CA . MET A 1 87 ? 5.505 -7.192 -9.646 1.00 96.25 87 MET A CA 1
ATOM 703 C C . MET A 1 87 ? 4.243 -6.562 -9.039 1.00 96.25 87 MET A C 1
ATOM 705 O O . MET A 1 87 ? 3.959 -6.780 -7.859 1.00 96.25 87 MET A O 1
ATOM 709 N N . LEU A 1 88 ? 3.426 -5.889 -9.858 1.00 93.94 88 LEU A N 1
ATOM 710 C CA . LEU A 1 88 ? 2.131 -5.336 -9.454 1.00 93.94 88 LEU A CA 1
ATOM 711 C C . LEU A 1 88 ? 1.174 -6.413 -8.933 1.00 93.94 88 LEU A C 1
ATOM 713 O O . LEU A 1 88 ? 0.593 -6.250 -7.859 1.00 93.94 88 LEU A O 1
ATOM 717 N N . LEU A 1 89 ? 1.022 -7.524 -9.657 1.00 94.69 89 LEU A N 1
ATOM 718 C CA . LEU A 1 89 ? 0.144 -8.621 -9.241 1.00 94.69 89 LEU A CA 1
ATOM 719 C C . LEU A 1 89 ? 0.593 -9.240 -7.915 1.00 94.69 89 LEU A C 1
ATOM 721 O O . LEU A 1 89 ? -0.234 -9.445 -7.026 1.00 94.69 89 LEU A O 1
ATOM 725 N N . ILE A 1 90 ? 1.896 -9.486 -7.751 1.00 95.12 90 ILE A N 1
ATOM 726 C CA . ILE A 1 90 ? 2.460 -9.980 -6.489 1.00 95.12 90 ILE A CA 1
ATOM 727 C C . ILE A 1 90 ? 2.166 -8.982 -5.369 1.00 95.12 90 ILE A C 1
ATOM 729 O O . ILE A 1 90 ? 1.691 -9.378 -4.304 1.00 95.12 90 ILE A O 1
ATOM 733 N N . TRP A 1 91 ? 2.380 -7.689 -5.617 1.00 93.62 91 TRP A N 1
ATOM 734 C CA . TRP A 1 91 ? 2.113 -6.647 -4.634 1.00 93.62 91 TRP A CA 1
ATOM 735 C C . TRP A 1 91 ? 0.643 -6.624 -4.189 1.00 93.62 91 TRP A C 1
ATOM 737 O O . TRP A 1 91 ? 0.366 -6.613 -2.987 1.00 93.62 91 TRP A O 1
ATOM 747 N N . ILE A 1 92 ? -0.301 -6.707 -5.133 1.00 92.56 92 ILE A N 1
ATOM 748 C CA . ILE A 1 92 ? -1.743 -6.770 -4.842 1.00 92.56 92 ILE A CA 1
ATOM 749 C C . ILE A 1 92 ? -2.074 -8.008 -3.998 1.00 92.56 92 ILE A C 1
ATOM 751 O O . ILE A 1 92 ? -2.773 -7.896 -2.989 1.00 92.56 92 ILE A O 1
ATOM 755 N N . VAL A 1 93 ? -1.559 -9.183 -4.375 1.00 95.69 93 VAL A N 1
ATOM 756 C CA . VAL A 1 93 ? -1.807 -10.437 -3.645 1.00 95.69 93 VAL A CA 1
ATOM 757 C C . VAL A 1 93 ? -1.265 -10.360 -2.215 1.00 95.69 93 VAL A C 1
ATOM 759 O O . VAL A 1 93 ? -1.965 -10.747 -1.273 1.00 95.69 93 VAL A O 1
ATOM 762 N N . MET A 1 94 ? -0.060 -9.817 -2.021 1.00 93.88 94 MET A N 1
ATOM 763 C CA . MET A 1 94 ? 0.497 -9.597 -0.683 1.00 93.88 94 MET A CA 1
ATOM 764 C C . MET A 1 94 ? -0.381 -8.651 0.137 1.00 93.88 94 MET A C 1
ATOM 766 O O . MET A 1 94 ? -0.713 -8.967 1.279 1.00 93.88 94 MET A O 1
ATOM 770 N N . PHE A 1 95 ? -0.807 -7.525 -0.444 1.00 91.62 95 PHE A N 1
ATOM 771 C CA . PHE A 1 95 ? -1.646 -6.553 0.252 1.00 91.62 95 PHE A CA 1
ATOM 772 C C . PHE A 1 95 ? -2.979 -7.165 0.703 1.00 91.62 95 PHE A C 1
ATOM 774 O O . PHE A 1 95 ? -3.365 -7.011 1.863 1.00 91.62 95 PHE A O 1
ATOM 781 N N . VAL A 1 96 ? -3.657 -7.920 -0.170 1.00 93.25 96 VAL A N 1
ATOM 782 C CA . VAL A 1 96 ? -4.903 -8.627 0.180 1.00 93.25 96 VAL A CA 1
ATOM 783 C C . VAL A 1 96 ? -4.658 -9.671 1.270 1.00 93.25 96 VAL A C 1
ATOM 785 O O . VAL A 1 96 ? -5.467 -9.800 2.190 1.00 93.25 96 VAL A O 1
ATOM 788 N N . THR A 1 97 ? -3.530 -10.380 1.216 1.00 94.06 97 THR A N 1
ATOM 789 C CA . THR A 1 97 ? -3.156 -11.370 2.238 1.00 94.06 97 THR A CA 1
ATOM 790 C C . THR A 1 97 ? -2.950 -10.711 3.602 1.00 94.06 97 THR A C 1
ATOM 792 O O . THR A 1 97 ? -3.483 -11.190 4.605 1.00 94.06 97 THR A O 1
ATOM 795 N N . TYR A 1 98 ? -2.241 -9.582 3.656 1.00 91.06 98 TYR A N 1
ATOM 796 C CA . TYR A 1 98 ? -2.057 -8.820 4.893 1.00 91.06 98 TYR A CA 1
ATOM 797 C C . TYR A 1 98 ? -3.372 -8.241 5.408 1.00 91.06 98 TYR A C 1
ATOM 799 O O . TYR A 1 98 ? -3.642 -8.311 6.607 1.00 91.06 98 TYR A O 1
ATOM 807 N N . LEU A 1 99 ? -4.228 -7.749 4.511 1.00 90.44 99 LEU A N 1
ATOM 808 C CA . LEU A 1 99 ? -5.550 -7.254 4.873 1.00 90.44 99 LEU A CA 1
ATOM 809 C C . LEU A 1 99 ? -6.393 -8.363 5.513 1.00 90.44 99 LEU A C 1
ATOM 811 O O . LEU A 1 99 ? -6.944 -8.173 6.598 1.00 90.44 99 LEU A O 1
ATOM 815 N N . ALA A 1 100 ? -6.450 -9.538 4.881 1.00 92.31 100 ALA A N 1
ATOM 816 C CA . ALA A 1 100 ? -7.138 -10.702 5.424 1.00 92.31 100 ALA A CA 1
ATOM 817 C C . ALA A 1 100 ? -6.562 -11.086 6.795 1.00 92.31 100 ALA A C 1
ATOM 819 O O . ALA A 1 100 ? -7.316 -11.229 7.761 1.00 92.31 100 ALA A O 1
ATOM 820 N N . PHE A 1 101 ? -5.234 -11.165 6.917 1.00 89.94 101 PHE A N 1
ATOM 821 C CA . PHE A 1 101 ? -4.565 -11.454 8.182 1.00 89.94 101 PHE A CA 1
ATOM 822 C C . PHE A 1 101 ? -4.975 -10.469 9.286 1.00 89.94 101 PHE A C 1
ATOM 824 O O . PHE A 1 101 ? -5.378 -10.907 10.367 1.00 89.94 101 PHE A O 1
ATOM 831 N N . CYS A 1 102 ? -4.946 -9.161 9.021 1.00 87.62 102 CYS A N 1
ATOM 832 C CA . CYS A 1 102 ? -5.326 -8.145 10.000 1.00 87.62 102 CYS A CA 1
ATOM 833 C C . CYS A 1 102 ? -6.820 -8.197 10.361 1.00 87.62 102 CYS A C 1
ATOM 835 O O . CYS A 1 102 ? -7.171 -7.985 11.524 1.00 87.62 102 CYS A O 1
ATOM 837 N N . ILE A 1 103 ? -7.702 -8.521 9.410 1.00 88.75 103 ILE A N 1
ATOM 838 C CA . ILE A 1 103 ? -9.145 -8.675 9.657 1.00 88.75 103 ILE A CA 1
ATOM 839 C C . ILE A 1 103 ? -9.420 -9.879 10.567 1.00 88.75 103 ILE A C 1
ATOM 841 O O . ILE A 1 103 ? -10.112 -9.736 11.584 1.00 88.75 103 ILE A O 1
ATOM 845 N N . PHE A 1 104 ? -8.875 -11.052 10.234 1.00 90.25 104 PHE A N 1
ATOM 846 C CA . PHE A 1 104 ? -9.120 -12.285 10.989 1.00 90.25 104 PHE A CA 1
ATOM 847 C C . PHE A 1 104 ? -8.430 -12.273 12.359 1.00 90.25 104 PHE A C 1
ATOM 849 O O . PHE A 1 104 ? -8.998 -12.760 13.338 1.00 90.25 104 PHE A O 1
ATOM 856 N N . ASN A 1 105 ? -7.265 -11.628 12.472 1.00 87.50 105 ASN A N 1
ATOM 857 C CA . ASN A 1 105 ? -6.495 -11.553 13.716 1.00 87.50 105 ASN A CA 1
ATOM 858 C C . ASN A 1 105 ? -6.725 -10.259 14.510 1.00 87.50 105 ASN A C 1
ATOM 860 O O . ASN A 1 105 ? -6.009 -9.992 15.479 1.00 87.50 105 ASN A O 1
ATOM 864 N N . LYS A 1 106 ? -7.757 -9.469 14.174 1.00 81.50 106 LYS A N 1
ATOM 865 C CA . LYS A 1 106 ? -8.020 -8.161 14.802 1.00 81.50 106 LYS A CA 1
ATOM 866 C C . LYS A 1 106 ? -8.047 -8.198 16.333 1.00 81.50 106 LYS A C 1
ATOM 868 O O . LYS A 1 106 ? -7.569 -7.270 16.971 1.00 81.50 106 LYS A O 1
ATOM 873 N N . LYS A 1 107 ? -8.583 -9.267 16.938 1.00 81.94 107 LYS A N 1
ATOM 874 C CA . LYS A 1 107 ? -8.666 -9.410 18.405 1.00 81.94 107 LYS A CA 1
ATOM 875 C C . LYS A 1 107 ? -7.283 -9.556 19.042 1.00 81.94 107 LYS A C 1
ATOM 877 O O . LYS A 1 107 ? -7.020 -8.915 20.053 1.00 81.94 107 LYS A O 1
ATOM 882 N N . ALA A 1 108 ? -6.413 -10.371 18.445 1.00 81.69 108 ALA A N 1
ATOM 883 C CA . ALA A 1 108 ? -5.049 -10.579 18.925 1.00 81.69 108 ALA A CA 1
ATOM 884 C C . ALA A 1 108 ? -4.203 -9.311 18.747 1.00 81.69 108 ALA A C 1
ATOM 886 O O . ALA A 1 108 ? -3.511 -8.905 19.675 1.00 81.69 108 ALA A O 1
ATOM 887 N N . ILE A 1 109 ? -4.341 -8.639 17.599 1.00 75.19 109 ILE A N 1
ATOM 888 C CA . ILE A 1 109 ? -3.651 -7.374 17.316 1.00 75.19 109 ILE A CA 1
ATOM 889 C C . ILE A 1 109 ? -4.091 -6.287 18.305 1.00 75.19 109 ILE A C 1
ATOM 891 O O . ILE A 1 109 ? -3.247 -5.640 18.915 1.00 75.19 109 ILE A O 1
ATOM 895 N N . LEU A 1 110 ? -5.400 -6.114 18.524 1.00 75.94 110 LEU A N 1
ATOM 896 C CA . LEU A 1 110 ? -5.913 -5.129 19.484 1.00 75.94 110 LEU A CA 1
ATOM 897 C C . LEU A 1 110 ? -5.471 -5.433 20.919 1.00 75.94 110 LEU A C 1
ATOM 899 O O . LEU A 1 110 ? -5.143 -4.509 21.657 1.00 75.94 110 LEU A O 1
ATOM 903 N N . LYS A 1 111 ? -5.435 -6.713 21.310 1.00 79.06 111 LYS A N 1
ATOM 904 C CA . LYS A 1 111 ? -4.917 -7.133 22.616 1.00 79.06 111 LYS A CA 1
ATOM 905 C C . LYS A 1 111 ? -3.442 -6.747 22.770 1.00 79.06 111 LYS A C 1
ATOM 907 O O . LYS A 1 111 ? -3.101 -6.091 23.746 1.00 79.06 111 LYS A O 1
ATOM 912 N N . TRP A 1 112 ? -2.610 -7.073 21.781 1.00 75.94 112 TRP A N 1
ATOM 913 C CA . TRP A 1 112 ? -1.183 -6.745 21.791 1.00 75.94 112 TRP A CA 1
ATOM 914 C C . TRP A 1 112 ? -0.935 -5.232 21.874 1.00 75.94 112 TRP A C 1
ATOM 916 O O . TRP A 1 112 ? -0.135 -4.788 22.697 1.00 75.94 112 TRP A O 1
ATOM 926 N N . VAL A 1 113 ? -1.676 -4.443 21.085 1.00 71.06 113 VAL A N 1
ATOM 927 C CA . VAL A 1 113 ? -1.606 -2.973 21.113 1.00 71.06 113 VAL A CA 1
ATOM 928 C C . VAL A 1 113 ? -2.000 -2.433 22.486 1.00 71.06 113 VAL A C 1
ATOM 930 O O . VAL A 1 113 ? -1.293 -1.589 23.018 1.00 71.06 113 VAL A O 1
ATOM 933 N N . ASN A 1 114 ? -3.085 -2.921 23.091 1.00 74.19 114 ASN A N 1
ATOM 934 C CA . ASN A 1 114 ? -3.523 -2.449 24.409 1.00 74.19 114 ASN A CA 1
ATOM 935 C C . ASN A 1 114 ? -2.542 -2.816 25.536 1.00 74.19 114 ASN A C 1
ATOM 937 O O . ASN A 1 114 ? -2.424 -2.068 26.502 1.00 74.19 114 ASN A O 1
ATOM 941 N N . GLU A 1 115 ? -1.848 -3.950 25.429 1.00 76.94 115 GLU A N 1
ATOM 942 C CA . GLU A 1 115 ? -0.854 -4.396 26.415 1.00 76.94 115 GLU A CA 1
ATOM 943 C C . GLU A 1 115 ? 0.456 -3.597 26.341 1.00 76.94 115 GLU A C 1
ATOM 945 O O . GLU A 1 115 ? 1.103 -3.401 27.366 1.00 76.94 115 GLU A O 1
ATOM 950 N N . HIS A 1 116 ? 0.821 -3.108 25.151 1.00 69.50 116 HIS A N 1
ATOM 951 C CA . HIS A 1 116 ? 2.091 -2.415 24.896 1.00 69.50 116 HIS A CA 1
ATOM 952 C C . HIS A 1 116 ? 1.927 -0.914 24.613 1.00 69.50 116 HIS A C 1
ATOM 954 O O . HIS A 1 116 ? 2.907 -0.234 24.309 1.00 69.50 116 HIS A O 1
ATOM 960 N N . SER A 1 117 ? 0.709 -0.375 24.702 1.00 58.31 117 SER A N 1
ATOM 961 C CA . SER A 1 117 ? 0.475 1.059 24.548 1.00 58.31 117 SER A CA 1
ATOM 962 C C . SER A 1 117 ? 0.968 1.797 25.804 1.00 58.31 117 SER A C 1
ATOM 964 O O . SER A 1 117 ? 0.488 1.503 26.899 1.00 58.31 117 SER A O 1
ATOM 966 N N . PRO A 1 118 ? 1.891 2.773 25.684 1.00 55.06 118 PRO A N 1
ATOM 967 C CA . PRO A 1 118 ? 2.488 3.477 26.826 1.00 55.06 118 PRO A CA 1
ATOM 968 C C . PRO A 1 118 ? 1.542 4.482 27.504 1.00 55.06 118 PRO A C 1
ATOM 970 O O . PRO A 1 118 ? 1.947 5.175 28.431 1.00 55.06 118 PRO A O 1
ATOM 973 N N . VAL A 1 119 ? 0.290 4.582 27.049 1.00 54.78 119 VAL A N 1
ATOM 974 C CA . VAL A 1 119 ? -0.725 5.477 27.611 1.00 54.78 119 VAL A CA 1
ATOM 975 C C . VAL A 1 119 ? -1.691 4.645 28.456 1.00 54.78 119 VAL A C 1
ATOM 977 O O . VAL A 1 119 ? -2.683 4.122 27.944 1.00 54.78 119 VAL A O 1
ATOM 980 N N . LYS A 1 120 ? -1.366 4.504 29.742 1.00 44.81 120 LYS A N 1
ATOM 981 C CA . LYS A 1 120 ? -2.337 4.247 30.811 1.00 44.81 120 LYS A CA 1
ATOM 982 C C . LYS A 1 120 ? -2.536 5.527 31.604 1.00 44.81 120 LYS A C 1
ATOM 984 O O . LYS A 1 120 ? -1.517 6.211 31.841 1.00 44.81 120 LYS A O 1
#

Nearest PDB structures (foldseek):
  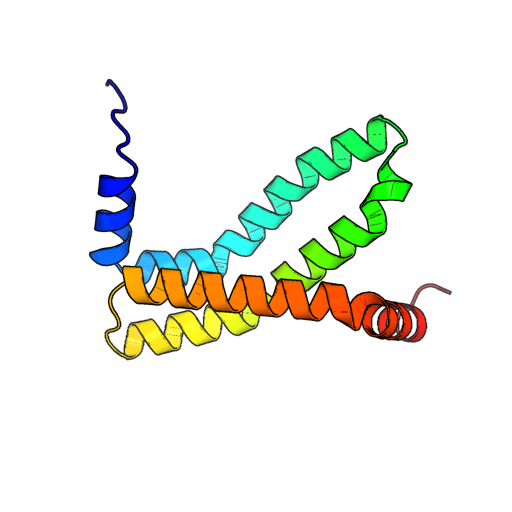5an8-assembly1_A  TM=3.446E-01  e=8.089E+00  Oryctolagus cuniculus